Protein AF-A0A3N4HF37-F1 (afdb_monomer_lite)

pLDDT: mean 78.74, std 19.23, range [37.34, 96.25]

Secondary structure (DSSP, 8-state):
--------------PPP------S--PPPPP-TT--HHHHHHHHHHHHHHHHHHHHHHHTS--SB-PPPPPTTTS---TT---BHHHHHH--HHHHHHHHHHHT-GGGG-BTTBPPPPHHHHHHHHHHHHT-----HHHHS--

Organism: NCBI:txid1160509

Radius of gyration: 22.55 Å; chains: 1; bounding box: 50×69×64 Å

Structure (mmCIF, N/CA/C/O backbone):
data_AF-A0A3N4HF37-F1
#
_entry.id   AF-A0A3N4HF37-F1
#
loop_
_atom_site.group_PDB
_atom_site.id
_atom_site.type_symbol
_atom_site.label_atom_id
_atom_site.label_alt_id
_atom_site.label_comp_id
_atom_site.label_asym_id
_atom_site.label_entity_id
_atom_site.label_seq_id
_atom_site.pdbx_PDB_ins_code
_atom_site.Cartn_x
_atom_site.Cartn_y
_atom_site.Cartn_z
_atom_site.occupancy
_atom_site.B_iso_or_equiv
_atom_site.auth_seq_id
_atom_site.auth_comp_id
_atom_site.auth_asym_id
_atom_site.auth_atom_id
_atom_site.pdbx_PDB_model_num
ATOM 1 N N . MET A 1 1 ? -32.231 -48.926 -49.124 1.00 41.34 1 MET A N 1
ATOM 2 C CA . MET A 1 1 ? -30.906 -48.304 -49.356 1.00 41.34 1 MET A CA 1
ATOM 3 C C . MET A 1 1 ? -31.124 -46.802 -49.216 1.00 41.34 1 MET A C 1
ATOM 5 O O . MET A 1 1 ? -32.085 -46.339 -49.800 1.00 41.34 1 MET A O 1
ATOM 9 N N . ALA A 1 2 ? -30.422 -45.989 -48.439 1.00 42.84 2 ALA A N 1
ATOM 10 C CA . ALA A 1 2 ? -29.232 -46.133 -47.618 1.00 42.84 2 ALA A CA 1
ATOM 11 C C . ALA A 1 2 ? -29.353 -45.153 -46.426 1.00 42.84 2 ALA A C 1
ATOM 13 O O . ALA A 1 2 ? -30.201 -44.262 -46.421 1.00 42.84 2 ALA A O 1
ATOM 14 N N . ALA A 1 3 ? -28.525 -45.384 -45.413 1.00 41.72 3 ALA A N 1
ATOM 15 C CA . ALA A 1 3 ? -28.478 -44.710 -44.125 1.00 41.72 3 ALA A CA 1
ATOM 16 C C . ALA A 1 3 ? -28.122 -43.211 -44.207 1.00 41.72 3 ALA A C 1
ATOM 18 O O . ALA A 1 3 ? -27.188 -42.833 -44.906 1.00 41.72 3 ALA A O 1
ATOM 19 N N . GLY A 1 4 ? -28.805 -42.383 -43.412 1.00 37.34 4 GLY A N 1
ATOM 20 C CA . GLY A 1 4 ? -28.398 -41.014 -43.077 1.00 37.34 4 GLY A CA 1
ATOM 21 C C . GLY A 1 4 ? -27.981 -40.959 -41.611 1.00 37.34 4 GLY A C 1
ATOM 22 O O . GLY A 1 4 ? -28.789 -40.631 -40.748 1.00 37.34 4 GLY A O 1
ATOM 23 N N . GLY A 1 5 ? -26.750 -41.390 -41.330 1.00 39.09 5 GLY A N 1
ATOM 24 C CA . GLY A 1 5 ? -26.186 -41.486 -39.986 1.00 39.09 5 GLY A CA 1
ATOM 25 C C . GLY A 1 5 ? -25.922 -40.120 -39.349 1.00 39.09 5 GLY A C 1
ATOM 26 O O . GLY A 1 5 ? -25.389 -39.209 -39.979 1.00 39.09 5 GLY A O 1
ATOM 27 N N . ALA A 1 6 ? -26.292 -40.014 -38.075 1.00 47.34 6 ALA A N 1
ATOM 28 C CA . ALA A 1 6 ? -26.068 -38.870 -37.210 1.00 47.34 6 ALA A CA 1
ATOM 29 C C . ALA A 1 6 ? -24.568 -38.591 -37.006 1.00 47.34 6 ALA A C 1
ATOM 31 O O . ALA A 1 6 ? -23.822 -39.454 -36.549 1.00 47.34 6 ALA A O 1
ATOM 32 N N . PHE A 1 7 ? -24.141 -37.358 -37.278 1.00 44.94 7 PHE A N 1
ATOM 33 C CA . PHE A 1 7 ? -22.808 -36.860 -36.936 1.00 44.94 7 PHE A CA 1
ATOM 34 C C . PHE A 1 7 ? -22.867 -36.169 -35.564 1.00 44.94 7 PHE A C 1
ATOM 36 O O . PHE A 1 7 ? -22.844 -34.945 -35.459 1.00 44.94 7 PHE A O 1
ATOM 43 N N . MET A 1 8 ? -22.995 -36.946 -34.484 1.00 44.28 8 MET A N 1
ATOM 44 C CA . MET A 1 8 ? -22.719 -36.422 -33.144 1.00 44.28 8 MET A CA 1
ATOM 45 C C . MET A 1 8 ? -21.213 -36.475 -32.911 1.00 44.28 8 MET A C 1
ATOM 47 O O . MET A 1 8 ? -20.638 -37.536 -32.674 1.00 44.28 8 MET A O 1
ATOM 51 N N . GLN A 1 9 ? -20.563 -35.315 -33.020 1.00 54.31 9 GLN A N 1
ATOM 52 C CA . GLN A 1 9 ? -19.174 -35.154 -32.615 1.00 54.31 9 GLN A CA 1
ATOM 53 C C . GLN A 1 9 ? -19.072 -35.415 -31.112 1.00 54.31 9 GLN A C 1
ATOM 55 O O . GLN A 1 9 ? -19.546 -34.645 -30.280 1.00 54.31 9 GLN A O 1
ATOM 60 N N . ASN A 1 10 ? -18.457 -36.546 -30.792 1.00 45.00 10 ASN A N 1
ATOM 61 C CA . ASN A 1 10 ? -18.111 -36.977 -29.453 1.00 45.00 10 ASN A CA 1
ATOM 62 C C . ASN A 1 10 ? -16.913 -36.133 -28.985 1.00 45.00 10 ASN A C 1
ATOM 64 O O . ASN A 1 10 ? -15.757 -36.535 -29.117 1.00 45.00 10 ASN A O 1
ATOM 68 N N . ILE A 1 11 ? -17.176 -34.903 -28.533 1.00 50.00 11 ILE A N 1
ATOM 69 C CA . ILE A 1 11 ? -16.155 -34.062 -27.906 1.00 50.00 11 ILE A CA 1
ATOM 70 C C . ILE A 1 11 ? -15.972 -34.617 -26.495 1.00 50.00 11 ILE A C 1
ATOM 72 O O . ILE A 1 11 ? -16.746 -34.311 -25.589 1.00 50.00 11 ILE A O 1
ATOM 76 N N . GLY A 1 12 ? -14.991 -35.508 -26.336 1.00 46.16 12 GLY A N 1
ATOM 77 C CA . GLY A 1 12 ? -14.614 -36.046 -25.032 1.00 46.16 12 GLY A CA 1
ATOM 78 C C . GLY A 1 12 ? -14.372 -34.919 -24.017 1.00 46.16 12 GLY A C 1
ATOM 79 O O . GLY A 1 12 ? -14.051 -33.793 -24.412 1.00 46.16 12 GLY A O 1
ATOM 80 N N . PRO A 1 13 ? -14.540 -35.186 -22.710 1.00 53.19 13 PRO A N 1
ATOM 81 C CA . PRO A 1 13 ? -14.352 -34.168 -21.687 1.00 53.19 13 PRO A CA 1
ATOM 82 C C . PRO A 1 13 ? -12.967 -33.537 -21.842 1.00 53.19 13 PRO A C 1
ATOM 84 O O . PRO A 1 13 ? -11.954 -34.238 -21.880 1.00 53.19 13 PRO A O 1
ATOM 87 N N . LEU A 1 14 ? -12.946 -32.204 -21.961 1.00 43.28 14 LEU A N 1
ATOM 88 C CA . LEU A 1 14 ? -11.725 -31.404 -21.963 1.00 43.28 14 LEU A CA 1
ATOM 89 C C . LEU A 1 14 ? -10.811 -31.895 -20.831 1.00 43.28 14 LEU A C 1
ATOM 91 O O . LEU A 1 14 ? -11.289 -32.019 -19.697 1.00 43.28 14 LEU A O 1
ATOM 95 N N . PRO A 1 15 ? -9.520 -32.172 -21.099 1.00 46.72 15 PRO A N 1
ATOM 96 C CA . PRO A 1 15 ? -8.602 -32.553 -20.042 1.00 46.72 15 PRO A CA 1
ATOM 97 C C . PRO A 1 15 ? -8.625 -31.448 -18.992 1.00 46.72 15 PRO A C 1
ATOM 99 O O . PRO A 1 15 ? -8.457 -30.268 -19.315 1.00 46.72 15 PRO A O 1
ATOM 102 N N . ALA A 1 16 ? -8.897 -31.836 -17.745 1.00 48.72 16 ALA A N 1
ATOM 103 C CA . ALA A 1 16 ? -8.898 -30.920 -16.621 1.00 48.72 16 ALA A CA 1
ATOM 104 C C . ALA A 1 16 ? -7.604 -30.103 -16.678 1.00 48.72 16 ALA A C 1
ATOM 106 O O . ALA A 1 16 ? -6.508 -30.671 -16.671 1.00 48.72 16 ALA A O 1
ATOM 107 N N . ALA A 1 17 ? -7.739 -28.778 -16.795 1.00 47.34 17 ALA A N 1
ATOM 108 C CA . ALA A 1 17 ? -6.596 -27.880 -16.783 1.00 47.34 17 ALA A CA 1
ATOM 109 C C . ALA A 1 17 ? -5.715 -28.259 -15.584 1.00 47.34 17 ALA A C 1
ATOM 111 O O . ALA A 1 17 ? -6.273 -28.455 -14.498 1.00 47.34 17 ALA A O 1
ATOM 112 N N . PRO A 1 18 ? -4.386 -28.401 -15.754 1.00 41.91 18 PRO A N 1
ATOM 113 C CA . PRO A 1 18 ? -3.514 -28.811 -14.667 1.00 41.91 18 PRO A CA 1
ATOM 114 C C . PRO A 1 18 ? -3.735 -27.855 -13.500 1.00 41.91 18 PRO A C 1
ATOM 116 O O . PRO A 1 18 ? -3.390 -26.671 -13.566 1.00 41.91 18 PRO A O 1
ATOM 119 N N . GLN A 1 19 ? -4.384 -28.361 -12.451 1.00 42.72 19 GLN A N 1
ATOM 120 C CA . GLN A 1 19 ? -4.609 -27.599 -11.242 1.00 42.72 19 GLN A CA 1
ATOM 121 C C . GLN A 1 19 ? -3.248 -27.457 -10.583 1.00 42.72 19 GLN A C 1
ATOM 123 O O . GLN A 1 19 ? -2.747 -28.374 -9.936 1.00 42.72 19 GLN A O 1
ATOM 128 N N . LEU A 1 20 ? -2.610 -26.312 -10.827 1.00 39.78 20 LEU A N 1
ATOM 129 C CA . LEU A 1 20 ? -1.378 -25.956 -10.147 1.00 39.78 20 LEU A CA 1
ATOM 130 C C . LEU A 1 20 ? -1.643 -26.064 -8.639 1.00 39.78 20 LEU A C 1
ATOM 132 O O . LEU A 1 20 ? -2.625 -25.485 -8.163 1.00 39.78 20 LEU A O 1
ATOM 136 N N . PRO A 1 21 ? -0.810 -26.802 -7.888 1.00 38.84 21 PRO A N 1
ATOM 137 C CA . PRO A 1 21 ? -1.043 -27.023 -6.473 1.00 38.84 21 PRO A CA 1
ATOM 138 C C . PRO A 1 21 ? -1.125 -25.676 -5.755 1.00 38.84 21 PRO A C 1
ATOM 140 O O . PRO A 1 21 ? -0.203 -24.856 -5.825 1.00 38.84 21 PRO A O 1
ATOM 143 N N . VAL A 1 22 ? -2.248 -25.450 -5.067 1.00 42.12 22 VAL A N 1
ATOM 144 C CA . VAL A 1 22 ? -2.504 -24.263 -4.244 1.00 42.12 22 VAL A CA 1
ATOM 145 C C . VAL A 1 22 ? -1.623 -24.352 -3.002 1.00 42.12 22 VAL A C 1
ATOM 147 O O . VAL A 1 22 ? -2.057 -24.693 -1.906 1.00 42.12 22 VAL A O 1
ATOM 150 N N . THR A 1 23 ? -0.333 -24.083 -3.171 1.00 41.47 23 THR A N 1
ATOM 151 C CA . THR A 1 23 ? 0.554 -23.902 -2.031 1.00 41.47 23 THR A CA 1
ATOM 152 C C . THR A 1 23 ? 0.279 -22.520 -1.457 1.00 41.47 23 THR A C 1
ATOM 154 O O . THR A 1 23 ? 0.465 -21.498 -2.109 1.00 41.47 23 THR A O 1
ATOM 157 N N . ASN A 1 24 ? -0.134 -22.468 -0.195 1.00 41.59 24 ASN A N 1
ATOM 158 C CA . ASN A 1 24 ? -0.328 -21.245 0.595 1.00 41.59 24 ASN A CA 1
ATOM 159 C C . ASN A 1 24 ? 0.994 -20.462 0.854 1.00 41.59 24 ASN A C 1
ATOM 161 O O . ASN A 1 24 ? 1.089 -19.670 1.788 1.00 41.59 24 ASN A O 1
ATOM 165 N N . ARG A 1 25 ? 2.037 -20.689 0.038 1.00 45.91 25 ARG A N 1
ATOM 166 C CA . ARG A 1 25 ? 3.387 -20.095 0.081 1.00 45.91 25 ARG A CA 1
ATOM 167 C C . ARG A 1 25 ? 3.628 -19.160 -1.100 1.00 45.91 25 ARG A C 1
ATOM 169 O O . ARG A 1 25 ? 4.727 -19.068 -1.643 1.00 45.91 25 ARG A O 1
ATOM 176 N N . GLU A 1 26 ? 2.594 -18.488 -1.573 1.00 62.84 26 GLU A N 1
ATOM 177 C CA . GLU A 1 26 ? 2.771 -17.605 -2.711 1.00 62.84 26 GLU A CA 1
ATOM 178 C C . GLU A 1 26 ? 3.446 -16.299 -2.299 1.00 62.84 26 GLU A C 1
ATOM 180 O O . GLU A 1 26 ? 2.838 -15.348 -1.797 1.00 62.84 26 GLU A O 1
ATOM 185 N N . HIS A 1 27 ? 4.752 -16.270 -2.526 1.00 82.69 27 HIS A N 1
ATOM 186 C CA . HIS A 1 27 ? 5.566 -15.085 -2.361 1.00 82.69 27 HIS A CA 1
ATOM 187 C C . HIS A 1 27 ? 5.510 -14.2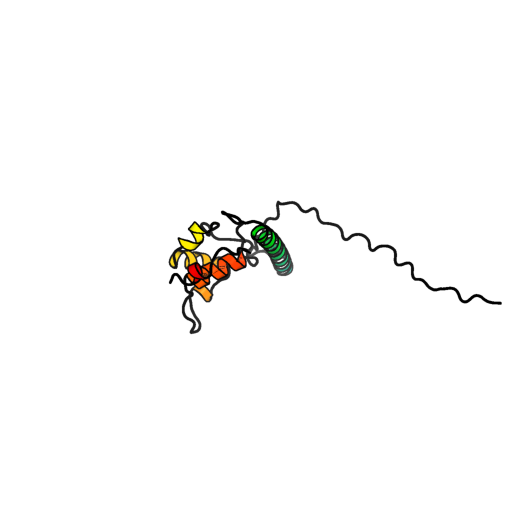37 -3.632 1.00 82.69 27 HIS A C 1
ATOM 189 O O . HIS A 1 27 ? 5.593 -14.742 -4.758 1.00 82.69 27 HIS A O 1
ATOM 195 N N . TYR A 1 28 ? 5.394 -12.925 -3.430 1.00 90.00 28 TYR A N 1
ATOM 196 C CA . TYR A 1 28 ? 5.677 -11.947 -4.473 1.00 90.00 28 TYR A CA 1
ATOM 197 C C . TYR A 1 28 ? 7.085 -12.179 -5.019 1.00 90.00 28 TYR A C 1
ATOM 199 O O . TYR A 1 28 ? 8.019 -12.407 -4.248 1.00 90.00 28 TYR A O 1
ATOM 207 N N . ALA A 1 29 ? 7.224 -12.104 -6.334 1.00 92.88 29 ALA A N 1
ATOM 208 C CA . ALA A 1 29 ? 8.506 -12.073 -7.004 1.00 92.88 29 ALA A CA 1
ATOM 209 C C . ALA A 1 29 ? 9.014 -10.630 -7.054 1.00 92.88 29 ALA A C 1
ATOM 211 O O . ALA A 1 29 ? 8.337 -9.751 -7.587 1.00 92.88 29 ALA A O 1
ATOM 212 N N . GLU A 1 30 ? 10.204 -10.406 -6.507 1.00 92.94 30 GLU A N 1
ATOM 213 C CA . GLU A 1 30 ? 10.905 -9.130 -6.616 1.00 92.94 30 GLU A CA 1
ATOM 214 C C . GLU A 1 30 ? 11.366 -8.900 -8.058 1.00 92.94 30 GLU A C 1
ATOM 216 O O . GLU A 1 30 ? 11.951 -9.796 -8.684 1.00 92.94 30 GLU A O 1
ATOM 221 N N . ILE A 1 31 ? 11.086 -7.705 -8.574 1.00 90.44 31 ILE A N 1
ATOM 222 C CA . ILE A 1 31 ? 11.584 -7.245 -9.868 1.00 90.44 31 ILE A CA 1
ATOM 223 C C . ILE A 1 31 ? 12.939 -6.586 -9.643 1.00 90.44 31 ILE A C 1
ATOM 225 O O . ILE A 1 31 ? 13.061 -5.664 -8.840 1.00 90.44 31 ILE A O 1
ATOM 229 N N . ARG A 1 32 ? 13.960 -7.099 -10.325 1.00 91.69 32 ARG A N 1
ATOM 230 C CA . ARG A 1 32 ? 15.354 -6.681 -10.188 1.00 91.69 32 ARG A CA 1
ATOM 231 C C . ARG A 1 32 ? 15.776 -5.856 -11.402 1.00 91.69 32 ARG A C 1
ATOM 233 O O . ARG A 1 32 ? 15.286 -6.124 -12.497 1.00 91.69 32 ARG A O 1
ATOM 240 N N . PRO A 1 33 ? 16.750 -4.941 -11.257 1.00 91.25 33 PRO A N 1
ATOM 241 C CA . PRO A 1 33 ? 17.297 -4.191 -12.390 1.00 91.25 33 PRO A CA 1
ATOM 242 C C . PRO A 1 33 ? 17.884 -5.071 -13.505 1.00 91.25 33 PRO A C 1
ATOM 244 O O . PRO A 1 33 ? 17.953 -4.644 -14.649 1.00 91.25 33 PRO A O 1
ATOM 247 N N . THR A 1 34 ? 18.300 -6.299 -13.178 1.00 94.25 34 THR A N 1
ATOM 248 C CA . THR A 1 34 ? 18.868 -7.267 -14.128 1.00 94.25 34 THR A CA 1
ATOM 249 C C . THR A 1 34 ? 17.824 -8.111 -14.863 1.00 94.25 34 THR A C 1
ATOM 251 O O . THR A 1 34 ? 18.193 -8.910 -15.722 1.00 94.25 34 THR A O 1
ATOM 254 N N . ASP A 1 35 ? 16.535 -7.983 -14.530 1.00 92.12 35 ASP A N 1
ATOM 255 C CA . ASP A 1 35 ? 15.481 -8.719 -15.226 1.00 92.12 35 ASP A CA 1
ATOM 256 C C . ASP A 1 35 ? 15.275 -8.157 -16.638 1.00 92.12 35 ASP A C 1
ATOM 258 O O . ASP A 1 35 ? 15.120 -6.953 -16.836 1.00 92.12 35 ASP A O 1
ATOM 262 N N . ASN A 1 36 ? 15.179 -9.040 -17.628 1.00 96.25 36 ASN A N 1
ATOM 263 C CA . ASN A 1 36 ? 14.749 -8.644 -18.964 1.00 96.25 36 ASN A CA 1
ATOM 264 C C . ASN A 1 36 ? 13.229 -8.404 -19.021 1.00 96.25 36 ASN A C 1
ATOM 266 O O . ASN A 1 36 ? 12.469 -8.814 -18.140 1.00 96.25 36 ASN A O 1
ATOM 270 N N . HIS A 1 37 ? 12.759 -7.788 -20.108 1.00 95.31 37 HIS A N 1
ATOM 271 C CA . HIS A 1 37 ? 11.344 -7.448 -20.281 1.00 95.31 37 HIS A CA 1
ATOM 272 C C . HIS A 1 37 ? 10.398 -8.651 -20.093 1.00 95.31 37 HIS A C 1
ATOM 274 O O . HIS A 1 37 ? 9.386 -8.549 -19.398 1.00 95.31 37 HIS A O 1
ATOM 280 N N . ALA A 1 38 ? 10.740 -9.824 -20.638 1.00 95.12 38 ALA A N 1
ATOM 281 C CA . ALA A 1 38 ? 9.919 -11.025 -20.487 1.00 95.12 38 ALA A CA 1
ATOM 282 C C . ALA A 1 38 ? 9.843 -11.504 -19.024 1.00 95.12 38 ALA A C 1
ATOM 284 O O . ALA A 1 38 ? 8.781 -11.933 -18.564 1.00 95.12 38 ALA A O 1
ATOM 285 N N . GLN A 1 39 ? 10.941 -11.406 -18.270 1.00 93.69 39 GLN A N 1
ATOM 286 C CA . GLN A 1 39 ? 10.969 -11.708 -16.837 1.00 93.69 39 GLN A CA 1
ATOM 287 C C . GLN A 1 39 ? 10.132 -10.705 -16.039 1.00 93.69 39 GLN A C 1
ATOM 289 O O . GLN A 1 39 ? 9.330 -11.130 -15.205 1.00 93.69 39 GLN A O 1
ATOM 294 N N . ILE A 1 40 ? 10.250 -9.406 -16.334 1.00 92.69 40 ILE A N 1
ATOM 295 C CA . ILE A 1 40 ? 9.458 -8.341 -15.700 1.00 92.69 40 ILE A CA 1
ATOM 296 C C . ILE A 1 40 ? 7.963 -8.616 -15.889 1.00 92.69 40 ILE A C 1
ATOM 298 O O . ILE A 1 40 ? 7.224 -8.716 -14.907 1.00 92.69 40 ILE A O 1
ATOM 302 N N . VAL A 1 41 ? 7.514 -8.839 -17.128 1.00 94.19 41 VAL A N 1
ATOM 303 C CA . VAL A 1 41 ? 6.099 -9.106 -17.441 1.00 94.19 41 VAL A CA 1
ATOM 304 C C . VAL A 1 41 ? 5.584 -10.340 -16.692 1.00 94.19 41 VAL A C 1
ATOM 306 O O . VAL A 1 41 ? 4.520 -10.290 -16.066 1.00 94.19 41 VAL A O 1
ATOM 309 N N . ARG A 1 42 ? 6.353 -11.439 -16.677 1.00 93.31 42 ARG A N 1
ATOM 310 C CA . ARG A 1 42 ? 5.989 -12.667 -15.944 1.00 93.31 42 ARG A CA 1
ATOM 311 C C . ARG A 1 42 ? 5.889 -12.430 -14.435 1.00 93.31 42 ARG A C 1
ATOM 313 O O . ARG A 1 42 ? 4.948 -12.916 -13.803 1.00 93.31 42 ARG A O 1
ATOM 320 N N . LYS A 1 43 ? 6.823 -11.678 -13.847 1.00 93.69 43 LYS A N 1
ATOM 321 C CA . LYS A 1 43 ? 6.822 -11.353 -12.412 1.00 93.69 43 LYS A CA 1
ATOM 322 C C . LYS A 1 43 ? 5.646 -10.458 -12.033 1.00 93.69 43 LYS A C 1
ATOM 324 O O . LYS A 1 43 ? 4.973 -10.761 -11.050 1.00 93.69 43 LYS A O 1
ATOM 329 N N . ILE A 1 44 ? 5.329 -9.438 -12.835 1.00 94.38 44 ILE A N 1
ATOM 330 C CA . ILE A 1 44 ? 4.146 -8.586 -12.627 1.00 94.38 44 ILE A CA 1
ATOM 331 C C . ILE A 1 44 ? 2.868 -9.428 -12.674 1.00 94.38 44 ILE A C 1
ATOM 333 O O . ILE A 1 44 ? 2.029 -9.325 -11.777 1.00 94.38 44 ILE A O 1
ATOM 337 N N . ALA A 1 45 ? 2.719 -10.296 -13.680 1.00 93.69 45 ALA A N 1
ATOM 338 C CA . ALA A 1 45 ? 1.554 -11.171 -13.802 1.00 93.69 45 ALA A CA 1
ATOM 339 C C . ALA A 1 45 ? 1.407 -12.097 -12.582 1.00 93.69 45 ALA A C 1
ATOM 341 O O . ALA A 1 45 ? 0.324 -12.188 -11.994 1.00 93.69 45 ALA A O 1
ATOM 342 N N . LYS A 1 46 ? 2.512 -12.712 -12.136 1.00 93.69 46 LYS A N 1
ATOM 343 C CA . LYS A 1 46 ? 2.548 -13.513 -10.906 1.00 93.69 46 LYS A CA 1
ATOM 344 C C . LYS A 1 46 ? 2.133 -12.685 -9.689 1.00 93.69 46 LYS A C 1
ATOM 346 O O . LYS A 1 46 ? 1.234 -13.097 -8.961 1.00 93.69 46 LYS A O 1
ATOM 351 N N . ASN A 1 47 ? 2.738 -11.516 -9.486 1.00 94.69 47 ASN A N 1
ATOM 352 C CA . ASN A 1 47 ? 2.463 -10.634 -8.352 1.00 94.69 47 ASN A CA 1
ATOM 353 C C . ASN A 1 47 ? 0.998 -10.193 -8.304 1.00 94.69 47 ASN A C 1
ATOM 355 O O . ASN A 1 47 ? 0.386 -10.228 -7.239 1.00 94.69 47 ASN A O 1
ATOM 359 N N . ARG A 1 48 ? 0.405 -9.850 -9.453 1.00 94.12 48 ARG A N 1
ATOM 360 C CA . ARG A 1 48 ? -1.031 -9.550 -9.568 1.00 94.12 48 ARG A CA 1
ATOM 361 C C . ARG A 1 48 ? -1.891 -10.749 -9.163 1.00 94.12 48 ARG A C 1
ATOM 363 O O . ARG A 1 48 ? -2.876 -10.573 -8.448 1.00 94.12 48 ARG A O 1
ATOM 370 N N . GLY A 1 49 ? -1.500 -11.961 -9.560 1.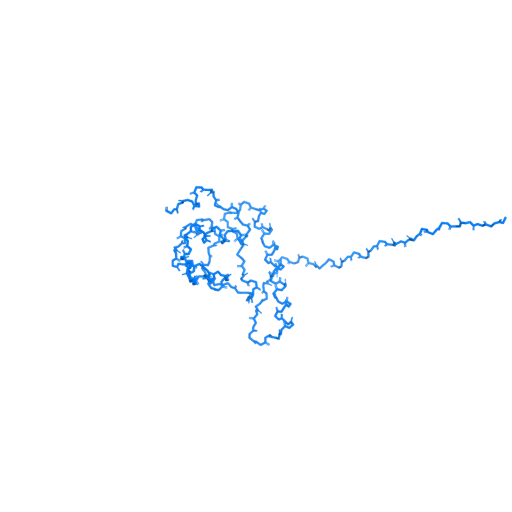00 93.56 49 GLY A N 1
ATOM 371 C CA . GLY A 1 49 ? -2.147 -13.204 -9.131 1.00 93.56 49 GLY A CA 1
ATOM 372 C C . GLY A 1 49 ? -2.117 -13.397 -7.611 1.00 93.56 49 GLY A C 1
ATOM 373 O O . GLY A 1 49 ? -3.161 -13.662 -7.009 1.00 93.56 49 GLY A O 1
ATOM 374 N N . VAL A 1 50 ? -0.952 -13.183 -6.988 1.00 92.69 50 VAL A N 1
ATOM 375 C CA . VAL A 1 50 ? -0.789 -13.234 -5.524 1.00 92.69 50 VAL A CA 1
ATOM 376 C C . VAL A 1 50 ? -1.652 -12.169 -4.843 1.00 92.69 50 VAL A C 1
ATOM 378 O O . VAL A 1 50 ? -2.397 -12.494 -3.918 1.00 92.69 50 VAL A O 1
ATOM 381 N N . SER A 1 51 ? -1.620 -10.919 -5.323 1.00 93.56 51 SER A N 1
ATOM 382 C CA . SER A 1 51 ? -2.461 -9.836 -4.798 1.00 93.56 51 SER A CA 1
ATOM 383 C C . SER A 1 51 ? -3.942 -10.197 -4.857 1.00 93.56 51 SER A C 1
ATOM 385 O O . SER A 1 51 ? -4.638 -10.062 -3.857 1.00 93.56 51 SER A O 1
ATOM 387 N N . ARG A 1 52 ? -4.430 -10.724 -5.987 1.00 92.25 52 ARG A N 1
ATOM 388 C CA . ARG A 1 52 ? -5.837 -11.123 -6.147 1.00 92.25 52 ARG A CA 1
ATOM 389 C C . ARG A 1 52 ? -6.265 -12.162 -5.109 1.00 92.25 52 ARG A C 1
ATOM 391 O O . ARG A 1 52 ? -7.315 -12.002 -4.493 1.00 92.25 52 ARG A O 1
ATOM 398 N N . ARG A 1 53 ? -5.457 -13.202 -4.889 1.00 90.25 53 ARG A N 1
ATOM 399 C CA . ARG A 1 53 ? -5.767 -14.251 -3.903 1.00 90.25 53 ARG A CA 1
ATOM 400 C C . ARG A 1 53 ? -5.726 -13.726 -2.472 1.00 90.25 53 ARG A C 1
ATOM 402 O O . ARG A 1 53 ? -6.626 -14.024 -1.693 1.00 90.25 53 ARG A O 1
ATOM 409 N N . LYS A 1 54 ? -4.744 -12.884 -2.138 1.00 90.81 54 LYS A N 1
ATOM 410 C CA . LYS A 1 54 ? -4.671 -12.241 -0.818 1.00 90.81 54 LYS A CA 1
ATOM 411 C C . LYS A 1 54 ? -5.841 -11.291 -0.560 1.00 90.81 54 LYS A C 1
ATOM 413 O O . LYS A 1 54 ? -6.404 -11.339 0.526 1.00 90.81 54 LYS A O 1
ATOM 418 N N . ARG A 1 55 ? -6.255 -10.497 -1.555 1.00 90.81 55 ARG A N 1
ATOM 419 C CA . ARG A 1 55 ? -7.467 -9.660 -1.474 1.00 90.81 55 ARG A CA 1
ATOM 420 C C . ARG A 1 55 ? -8.704 -10.507 -1.199 1.00 90.81 55 ARG A C 1
ATOM 422 O O . ARG A 1 55 ? -9.468 -10.178 -0.304 1.00 90.81 55 ARG A O 1
ATOM 429 N N . ALA A 1 56 ? -8.885 -11.610 -1.928 1.00 88.19 56 ALA A N 1
ATOM 430 C CA . ALA A 1 56 ? -10.013 -12.513 -1.700 1.00 88.19 56 ALA A CA 1
ATOM 431 C C . ALA A 1 56 ? -10.003 -13.094 -0.274 1.00 88.19 56 ALA A C 1
ATOM 433 O O . ALA A 1 56 ? -11.033 -13.101 0.394 1.00 88.19 56 ALA A O 1
ATOM 434 N N . ALA A 1 57 ? -8.832 -13.504 0.222 1.00 87.38 57 ALA A N 1
ATOM 435 C CA . ALA A 1 57 ? -8.681 -14.003 1.587 1.00 87.38 57 ALA A CA 1
ATOM 436 C C . ALA A 1 57 ? -8.966 -12.933 2.656 1.00 87.38 57 ALA A C 1
ATOM 438 O O . ALA A 1 57 ? -9.559 -13.254 3.684 1.00 87.38 57 ALA A O 1
ATOM 439 N N . ASN A 1 58 ? -8.562 -11.682 2.414 1.00 89.31 58 ASN A N 1
ATOM 440 C CA . ASN A 1 58 ? -8.861 -10.554 3.294 1.00 89.31 58 ASN A CA 1
ATOM 441 C C . ASN A 1 58 ? -10.363 -10.231 3.318 1.00 89.31 58 ASN A C 1
ATOM 443 O O . ASN A 1 58 ? -10.904 -10.041 4.400 1.00 89.31 58 ASN A O 1
ATOM 447 N N . ARG A 1 59 ? -11.045 -10.248 2.164 1.00 85.00 59 ARG A N 1
ATOM 448 C CA . ARG A 1 59 ? -12.500 -10.017 2.072 1.00 85.00 59 ARG A CA 1
ATOM 449 C C . ARG A 1 59 ? -13.321 -11.093 2.772 1.00 85.00 59 ARG A C 1
ATOM 451 O O . ARG A 1 59 ? -14.329 -10.792 3.392 1.00 85.00 59 ARG A O 1
ATOM 458 N N . ALA A 1 60 ? -12.897 -12.352 2.671 1.00 78.12 60 ALA A N 1
ATOM 459 C CA . ALA A 1 60 ? -13.630 -13.486 3.230 1.00 78.12 60 ALA A CA 1
ATOM 460 C C . ALA A 1 60 ? -13.632 -13.528 4.770 1.00 78.12 60 ALA A C 1
ATOM 462 O O . ALA A 1 60 ? -14.257 -14.408 5.359 1.00 78.12 60 ALA A O 1
ATOM 463 N N . LYS A 1 61 ? -12.890 -12.640 5.442 1.00 68.69 61 LYS A N 1
ATOM 464 C CA . LYS A 1 61 ? -12.635 -12.727 6.877 1.00 68.69 61 LYS A CA 1
ATOM 465 C C . LYS A 1 61 ? -12.847 -11.368 7.548 1.00 68.69 61 LYS A C 1
ATOM 467 O O . LYS A 1 61 ? -12.257 -10.372 7.149 1.00 68.69 61 LYS A O 1
ATOM 472 N N . ASN A 1 62 ? -13.606 -11.350 8.647 1.00 63.69 62 ASN A N 1
ATOM 473 C CA . ASN A 1 62 ? -13.779 -10.180 9.525 1.00 63.69 62 ASN A CA 1
ATOM 474 C C . ASN A 1 62 ? -12.533 -9.950 10.394 1.00 63.69 62 ASN A C 1
ATOM 476 O O . ASN A 1 62 ? -12.513 -10.153 11.609 1.00 63.69 62 ASN A O 1
ATOM 480 N N . HIS A 1 63 ? -11.429 -9.618 9.743 1.00 61.66 63 HIS A N 1
ATOM 481 C CA . HIS A 1 63 ? -10.120 -9.611 10.358 1.00 61.66 63 HIS A CA 1
ATOM 482 C C . HIS A 1 63 ? -9.837 -8.361 11.198 1.00 61.66 63 HIS A C 1
ATOM 484 O O . HIS A 1 63 ? -9.790 -7.250 10.682 1.00 61.66 63 HIS A O 1
ATOM 490 N N . ARG A 1 64 ? -9.446 -8.566 12.467 1.00 68.44 64 ARG A N 1
ATOM 491 C CA . ARG A 1 64 ? -8.724 -7.549 13.265 1.00 68.44 64 ARG A CA 1
ATOM 492 C C . ARG A 1 64 ? -7.362 -7.183 12.650 1.00 68.44 64 ARG A C 1
ATOM 494 O O . ARG A 1 64 ? -6.847 -6.097 12.904 1.00 68.44 64 ARG A O 1
ATOM 501 N N . ARG A 1 65 ? -6.782 -8.095 11.857 1.00 83.31 65 ARG A N 1
ATOM 502 C CA . ARG A 1 65 ? -5.495 -7.956 11.164 1.00 83.31 65 ARG A CA 1
ATOM 503 C C . ARG A 1 65 ? -5.547 -8.602 9.783 1.00 83.31 65 ARG A C 1
ATOM 505 O O . ARG A 1 65 ? -5.839 -9.791 9.692 1.00 83.31 65 ARG A O 1
ATOM 512 N N . PHE A 1 66 ? -5.226 -7.851 8.739 1.00 88.38 66 PHE A N 1
ATOM 513 C CA . PHE A 1 66 ? -5.282 -8.311 7.352 1.00 88.38 66 PHE A CA 1
ATOM 514 C C . PHE A 1 66 ? -3.892 -8.591 6.772 1.00 88.38 66 PHE A C 1
ATOM 516 O O . PHE A 1 66 ? -2.866 -8.090 7.244 1.00 88.38 66 PHE A O 1
ATOM 523 N N . ALA A 1 67 ? -3.847 -9.426 5.734 1.00 90.06 67 ALA A N 1
ATOM 524 C CA . ALA A 1 67 ? -2.619 -9.709 5.012 1.00 90.06 67 ALA A CA 1
ATOM 525 C C . ALA A 1 67 ? -2.226 -8.500 4.160 1.00 90.06 67 ALA A C 1
ATOM 527 O O . ALA A 1 67 ? -3.013 -8.024 3.343 1.00 90.06 67 ALA A O 1
ATOM 528 N N . LEU A 1 68 ? -0.986 -8.039 4.314 1.00 91.62 68 LEU A N 1
ATOM 529 C CA . LEU A 1 68 ? -0.469 -6.934 3.515 1.00 91.62 68 LEU A CA 1
ATOM 530 C C . LEU A 1 68 ? -0.121 -7.376 2.096 1.00 91.62 68 LEU A C 1
ATOM 532 O O . LEU A 1 68 ? 0.541 -8.405 1.884 1.00 91.62 68 LEU A O 1
ATOM 536 N N . LEU A 1 69 ? -0.549 -6.565 1.138 1.00 93.06 69 LEU A N 1
ATOM 537 C CA . LEU A 1 69 ? -0.159 -6.681 -0.252 1.00 93.06 69 LEU A CA 1
ATOM 538 C C . LEU A 1 69 ? 1.168 -5.971 -0.463 1.00 93.06 69 LEU A C 1
ATOM 540 O O . LEU A 1 69 ? 1.528 -5.053 0.267 1.00 93.06 69 LEU A O 1
ATOM 544 N N . LYS A 1 70 ? 1.913 -6.420 -1.462 1.00 94.06 70 LYS A N 1
ATOM 545 C CA . LYS A 1 70 ? 3.091 -5.710 -1.953 1.00 94.06 70 LYS A CA 1
ATOM 546 C C . LYS A 1 70 ? 2.746 -5.013 -3.261 1.00 94.06 70 LYS A C 1
ATOM 548 O O . LYS A 1 70 ? 1.819 -5.448 -3.950 1.00 94.06 70 LYS A O 1
ATOM 553 N N . ASN A 1 71 ? 3.523 -3.995 -3.619 1.00 92.94 71 ASN A N 1
ATOM 554 C CA . ASN A 1 71 ? 3.397 -3.350 -4.915 1.00 92.94 71 ASN A CA 1
ATOM 555 C C . ASN A 1 71 ? 3.598 -4.410 -6.017 1.00 92.94 71 ASN A C 1
ATOM 557 O O . ASN A 1 71 ? 4.642 -5.070 -6.055 1.00 92.94 71 ASN A O 1
ATOM 561 N N . PRO A 1 72 ? 2.610 -4.633 -6.902 1.00 91.31 72 PRO A N 1
ATOM 562 C CA . PRO A 1 72 ? 2.704 -5.677 -7.912 1.00 91.31 72 PRO A CA 1
ATOM 563 C C . PRO A 1 72 ? 3.775 -5.395 -8.975 1.00 91.31 72 PRO A C 1
ATOM 565 O O . PRO A 1 72 ? 4.245 -6.342 -9.608 1.00 91.31 72 PRO A O 1
ATOM 568 N N . LEU A 1 73 ? 4.168 -4.129 -9.146 1.00 91.88 73 LEU A N 1
ATOM 569 C CA . LEU A 1 73 ? 5.177 -3.677 -10.105 1.00 91.88 73 LEU A CA 1
ATOM 570 C C . LEU A 1 73 ? 6.610 -3.844 -9.600 1.00 91.88 73 LEU A C 1
ATOM 572 O O . LEU A 1 73 ? 7.530 -3.824 -10.401 1.00 91.88 73 LEU A O 1
ATOM 576 N N . THR A 1 74 ? 6.818 -4.020 -8.297 1.00 90.94 74 THR A N 1
ATOM 577 C CA . THR A 1 74 ? 8.164 -4.199 -7.726 1.00 90.94 74 THR A CA 1
ATOM 578 C C . THR A 1 74 ? 8.305 -5.521 -6.977 1.00 90.94 74 THR A C 1
ATOM 580 O O . THR A 1 74 ? 9.405 -6.041 -6.823 1.00 90.94 74 THR A O 1
ATOM 583 N N . GLY A 1 75 ? 7.197 -6.093 -6.498 1.00 91.25 75 GLY A N 1
ATOM 584 C CA . GLY A 1 75 ? 7.201 -7.237 -5.588 1.00 91.25 75 GLY A CA 1
ATOM 585 C C . GLY A 1 75 ? 7.672 -6.888 -4.174 1.00 91.25 75 GLY A C 1
ATOM 586 O O . GLY A 1 75 ? 7.956 -7.793 -3.379 1.00 91.25 75 GLY A O 1
ATOM 587 N N . THR A 1 76 ? 7.747 -5.596 -3.842 1.00 90.06 76 THR A N 1
ATOM 588 C CA . THR A 1 76 ? 8.252 -5.074 -2.567 1.00 90.06 76 THR A CA 1
ATOM 589 C C . THR A 1 76 ? 7.198 -4.240 -1.838 1.00 90.06 76 THR A C 1
ATOM 591 O O . THR A 1 76 ? 6.160 -3.868 -2.384 1.00 90.06 76 THR A O 1
ATOM 594 N N . ARG A 1 77 ? 7.427 -4.030 -0.542 1.00 92.44 77 ARG A N 1
ATOM 595 C CA . ARG A 1 77 ? 6.607 -3.191 0.334 1.00 92.44 77 ARG A CA 1
ATOM 596 C C . ARG A 1 77 ? 7.535 -2.581 1.384 1.00 92.44 77 ARG A C 1
ATOM 598 O O . ARG A 1 77 ? 8.359 -3.333 1.911 1.00 92.44 77 ARG A O 1
ATOM 605 N N . PRO A 1 78 ? 7.400 -1.290 1.717 1.00 90.50 78 PRO A N 1
ATOM 606 C CA . PRO A 1 78 ? 8.180 -0.687 2.787 1.00 90.50 78 P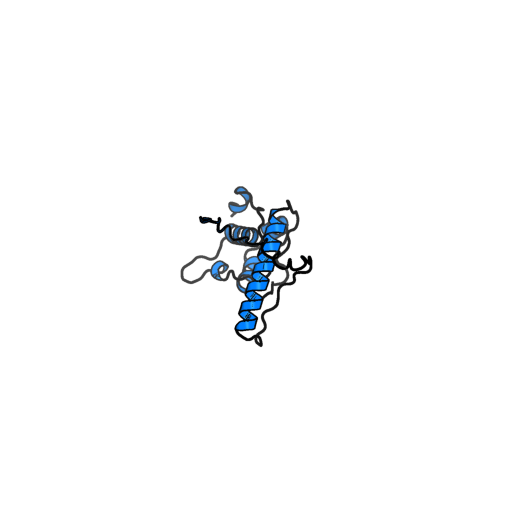RO A CA 1
ATOM 607 C C . PRO A 1 78 ? 7.835 -1.294 4.157 1.00 90.50 78 PRO A C 1
ATOM 609 O O . PRO A 1 78 ? 6.773 -1.892 4.372 1.00 90.50 78 PRO A O 1
ATOM 612 N N . ALA A 1 79 ? 8.754 -1.161 5.109 1.00 87.75 79 ALA A N 1
ATOM 613 C CA . ALA A 1 79 ? 8.490 -1.545 6.490 1.00 87.75 79 ALA A CA 1
ATOM 614 C C . ALA A 1 79 ? 7.409 -0.642 7.114 1.00 87.75 79 ALA A C 1
ATOM 616 O O . ALA A 1 79 ? 7.140 0.458 6.640 1.00 87.75 79 ALA A O 1
ATOM 617 N N . GLY A 1 80 ? 6.763 -1.123 8.178 1.00 86.38 80 GLY A N 1
ATOM 618 C CA . GLY A 1 80 ? 5.852 -0.297 8.978 1.00 86.38 80 GLY A CA 1
ATOM 619 C C . GLY A 1 80 ? 4.453 -0.049 8.402 1.00 86.38 80 GLY A C 1
ATOM 620 O O . GLY A 1 80 ? 3.675 0.630 9.057 1.00 86.38 80 GLY A O 1
ATOM 621 N N . CYS A 1 81 ? 4.083 -0.599 7.235 1.00 93.12 81 CYS A N 1
ATOM 622 C CA . CYS A 1 81 ? 2.718 -0.397 6.721 1.00 93.12 81 CYS A CA 1
ATOM 623 C C . CYS A 1 81 ? 1.635 -0.947 7.677 1.00 93.12 81 CYS A C 1
ATOM 625 O O . CYS A 1 81 ? 1.807 -2.051 8.215 1.00 93.12 81 CYS A O 1
ATOM 627 N N . PRO A 1 82 ? 0.499 -0.242 7.825 1.00 93.56 82 PRO A N 1
ATOM 628 C CA . PRO A 1 82 ? -0.540 -0.600 8.782 1.00 93.56 82 PRO A CA 1
ATOM 629 C C . PRO A 1 82 ? -1.359 -1.798 8.286 1.00 93.56 82 PRO A C 1
ATOM 631 O O . PRO A 1 82 ? -1.811 -1.824 7.141 1.00 93.56 82 PRO A O 1
ATOM 634 N N . ASN A 1 83 ? -1.554 -2.796 9.154 1.00 92.06 83 ASN A N 1
ATOM 635 C CA . ASN A 1 83 ? -2.249 -4.056 8.840 1.00 92.06 83 ASN A CA 1
ATOM 636 C C . ASN A 1 83 ? -3.434 -4.365 9.761 1.00 92.06 83 ASN A C 1
ATOM 638 O O . ASN A 1 83 ? -3.959 -5.477 9.736 1.00 92.06 83 ASN A O 1
ATOM 642 N N . THR A 1 84 ? -3.837 -3.410 10.591 1.00 88.19 84 THR A N 1
ATOM 643 C CA . THR A 1 84 ? -5.024 -3.491 11.446 1.00 88.19 84 THR A CA 1
ATOM 644 C C . THR A 1 84 ? -5.817 -2.203 11.314 1.00 88.19 84 THR A C 1
ATOM 646 O O . THR A 1 84 ? -5.258 -1.170 10.953 1.00 88.19 84 THR A O 1
ATOM 649 N N . TYR A 1 85 ? -7.101 -2.235 11.665 1.00 84.50 85 TYR A N 1
ATOM 650 C CA . TYR A 1 85 ? -7.918 -1.023 11.674 1.00 84.50 85 TYR A CA 1
ATOM 651 C C . TYR A 1 85 ? -7.298 0.099 12.519 1.00 84.50 85 TYR A C 1
ATOM 653 O O . TYR A 1 85 ? -7.054 1.193 12.017 1.00 84.50 85 TYR A O 1
ATOM 661 N N . ASN A 1 86 ? -6.958 -0.201 13.775 1.00 85.38 86 ASN A N 1
ATOM 662 C CA . ASN A 1 86 ? -6.416 0.793 14.702 1.00 85.38 86 ASN A CA 1
ATOM 663 C C . ASN A 1 86 ? -5.117 1.420 14.178 1.00 85.38 86 ASN A C 1
ATOM 665 O O . ASN A 1 86 ? -4.912 2.618 14.338 1.00 85.38 86 ASN A O 1
ATOM 669 N N . THR A 1 87 ? -4.259 0.637 13.512 1.00 91.19 87 THR A N 1
ATOM 670 C CA . THR A 1 87 ? -3.021 1.177 12.925 1.00 91.19 87 THR A CA 1
ATOM 671 C C . THR A 1 87 ? -3.284 2.017 11.678 1.00 91.19 87 THR A C 1
ATOM 673 O O . THR A 1 87 ? -2.594 3.010 11.491 1.00 91.19 87 THR A O 1
ATOM 676 N N . VAL A 1 88 ? -4.293 1.687 10.863 1.00 91.00 88 VAL A N 1
ATOM 677 C CA . VAL A 1 88 ? -4.715 2.506 9.707 1.00 91.00 88 VAL A CA 1
ATOM 678 C C . VAL A 1 88 ? -5.270 3.860 10.162 1.00 91.00 88 VAL A C 1
ATOM 680 O O . VAL A 1 88 ? -4.946 4.892 9.572 1.00 91.00 88 VAL A O 1
ATOM 683 N N . ILE A 1 89 ? -6.079 3.879 11.224 1.00 87.81 89 ILE A N 1
ATOM 684 C CA . ILE A 1 89 ? -6.632 5.123 11.775 1.00 87.81 89 ILE A CA 1
ATOM 685 C C . ILE A 1 89 ? -5.545 5.966 12.446 1.00 87.81 89 ILE A C 1
ATOM 687 O O . ILE A 1 89 ? -5.481 7.170 12.200 1.00 87.81 89 ILE A O 1
ATOM 691 N N . ALA A 1 90 ? -4.655 5.349 13.225 1.00 89.31 90 ALA A N 1
ATOM 692 C CA . ALA A 1 90 ? -3.565 6.054 13.900 1.00 89.31 90 ALA A CA 1
ATOM 693 C C . ALA A 1 90 ? -2.462 6.551 12.946 1.00 89.31 90 ALA A C 1
ATOM 695 O O . ALA A 1 90 ? -1.675 7.418 13.324 1.00 89.31 90 ALA A O 1
ATOM 696 N N . PHE A 1 91 ? -2.387 6.014 11.724 1.00 92.75 91 PHE A N 1
ATOM 697 C CA . PHE A 1 91 ? -1.368 6.385 10.748 1.00 92.75 91 PHE A CA 1
ATOM 698 C C . PHE A 1 91 ? -1.489 7.865 10.354 1.00 92.75 91 PHE A C 1
ATOM 700 O O . PHE A 1 91 ? -2.524 8.316 9.847 1.00 92.75 91 PHE A O 1
ATOM 707 N N . THR A 1 92 ? -0.418 8.624 10.581 1.00 91.81 92 THR A N 1
ATOM 708 C CA . THR A 1 92 ? -0.361 10.060 10.292 1.00 91.81 92 THR A CA 1
ATOM 709 C C . THR A 1 92 ? -0.156 10.320 8.802 1.00 91.81 92 THR A C 1
ATOM 711 O O . THR A 1 92 ? 0.300 9.458 8.049 1.00 91.81 92 THR A O 1
ATOM 714 N N . ARG A 1 93 ? -0.443 11.548 8.354 1.00 90.94 93 ARG A N 1
ATOM 715 C CA . ARG A 1 93 ? -0.260 11.946 6.947 1.00 90.94 93 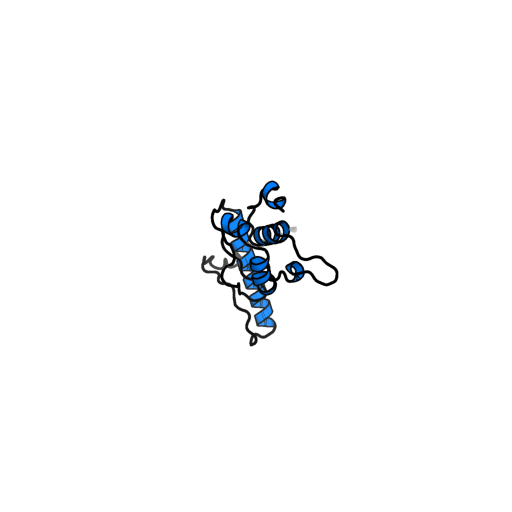ARG A CA 1
ATOM 716 C C . ARG A 1 93 ? 1.194 11.772 6.494 1.00 90.94 93 ARG A C 1
ATOM 718 O O . ARG A 1 93 ? 1.430 11.236 5.419 1.00 90.94 93 ARG A O 1
ATOM 725 N N . ALA A 1 94 ? 2.157 12.137 7.341 1.00 90.50 94 ALA A N 1
ATOM 726 C CA . ALA A 1 94 ? 3.578 11.941 7.058 1.00 90.50 94 ALA A CA 1
ATOM 727 C C . ALA A 1 94 ? 3.939 10.452 6.894 1.00 90.50 94 ALA A C 1
ATOM 729 O O . ALA A 1 94 ? 4.680 10.086 5.986 1.00 90.50 94 ALA A O 1
ATOM 730 N N . GLN A 1 95 ? 3.371 9.572 7.726 1.00 94.44 95 GLN A N 1
ATOM 731 C CA . GLN A 1 95 ? 3.590 8.128 7.602 1.00 94.44 95 GLN A CA 1
ATOM 732 C C . GLN A 1 95 ? 2.986 7.557 6.311 1.00 94.44 95 GLN A C 1
ATOM 734 O O . GLN A 1 95 ? 3.608 6.701 5.682 1.00 94.44 95 GLN A O 1
ATOM 739 N N . TRP A 1 96 ? 1.820 8.048 5.878 1.00 94.12 96 TRP A N 1
ATOM 740 C CA . TRP A 1 96 ? 1.247 7.680 4.580 1.00 94.12 96 TRP A CA 1
ATOM 741 C C . TRP A 1 96 ? 2.128 8.122 3.409 1.00 94.12 96 TRP A C 1
ATOM 743 O O . TRP A 1 96 ? 2.370 7.332 2.497 1.00 94.12 96 TRP A O 1
ATOM 753 N N . TYR A 1 97 ? 2.674 9.338 3.454 1.00 92.06 97 TYR A N 1
ATOM 754 C CA . TYR A 1 97 ? 3.580 9.841 2.418 1.00 92.06 97 TYR A CA 1
ATOM 755 C C . TYR A 1 97 ? 4.845 8.989 2.282 1.00 92.06 97 TYR A C 1
ATOM 757 O O . TYR A 1 97 ? 5.255 8.678 1.165 1.00 92.06 97 TYR A O 1
ATOM 765 N N . ASN A 1 98 ? 5.398 8.513 3.401 1.00 92.12 98 ASN A N 1
ATOM 766 C CA . ASN A 1 98 ? 6.575 7.640 3.395 1.00 92.12 98 ASN A CA 1
ATOM 767 C C . ASN A 1 98 ? 6.349 6.309 2.662 1.00 92.12 98 ASN A C 1
ATOM 769 O O . ASN A 1 98 ? 7.308 5.697 2.191 1.00 92.12 98 ASN A O 1
ATOM 773 N N . ILE A 1 99 ? 5.101 5.839 2.568 1.00 94.12 99 ILE A N 1
ATOM 774 C CA . ILE A 1 99 ? 4.777 4.582 1.884 1.00 94.12 99 ILE A CA 1
ATOM 775 C C . ILE A 1 99 ? 4.122 4.784 0.514 1.00 94.12 99 ILE A C 1
ATOM 777 O O . ILE A 1 99 ? 4.015 3.810 -0.228 1.00 94.12 99 ILE A O 1
ATOM 781 N N . ALA A 1 100 ? 3.745 6.016 0.158 1.00 91.69 100 ALA A N 1
ATOM 782 C CA . ALA A 1 100 ? 3.003 6.360 -1.053 1.00 91.69 100 ALA A CA 1
ATOM 783 C C . ALA A 1 100 ? 3.708 5.883 -2.334 1.00 91.69 100 ALA A C 1
ATOM 785 O O . ALA A 1 100 ? 3.220 4.983 -3.016 1.00 91.69 100 ALA A O 1
ATOM 786 N N . ILE A 1 101 ? 4.900 6.414 -2.630 1.00 90.50 101 ILE A N 1
ATOM 787 C CA . ILE A 1 101 ? 5.647 6.077 -3.855 1.00 90.50 101 ILE A CA 1
ATOM 788 C C . ILE A 1 101 ? 6.000 4.581 -3.917 1.00 90.50 101 ILE A C 1
ATOM 790 O O . ILE A 1 101 ? 5.677 3.946 -4.924 1.00 90.50 101 ILE A O 1
ATOM 794 N N . PRO A 1 102 ? 6.590 3.962 -2.870 1.00 90.12 102 PRO A N 1
ATOM 795 C CA . PRO A 1 102 ? 6.932 2.541 -2.918 1.00 90.12 102 PRO A CA 1
ATOM 796 C C . PRO A 1 102 ? 5.724 1.627 -3.146 1.00 90.12 102 PRO A C 1
ATOM 798 O O . PRO A 1 102 ? 5.868 0.551 -3.730 1.00 90.12 102 PRO A O 1
ATOM 801 N N . MET A 1 103 ? 4.538 2.042 -2.696 1.00 93.50 103 MET A N 1
ATOM 802 C CA . MET A 1 103 ? 3.301 1.280 -2.861 1.00 93.50 103 MET A CA 1
ATOM 803 C C . MET A 1 103 ? 2.521 1.614 -4.134 1.00 93.50 103 MET A C 1
ATOM 805 O O . MET A 1 103 ? 1.574 0.896 -4.440 1.00 93.50 103 MET A O 1
ATOM 809 N N . GLY A 1 104 ? 2.963 2.606 -4.911 1.00 90.56 104 GLY A N 1
ATOM 810 C CA . GLY A 1 104 ? 2.337 2.977 -6.179 1.00 90.56 104 GLY A CA 1
ATOM 811 C C . GLY A 1 104 ? 1.207 3.998 -6.052 1.00 90.56 104 GLY A C 1
ATOM 812 O O . GLY A 1 104 ? 0.305 3.966 -6.878 1.00 90.56 104 GLY A O 1
ATOM 813 N N . TYR A 1 105 ? 1.282 4.889 -5.059 1.00 92.38 105 TYR A N 1
ATOM 814 C CA . TYR A 1 105 ? 0.340 5.993 -4.825 1.00 92.38 105 TYR A CA 1
ATOM 815 C C . TYR A 1 105 ? 1.003 7.385 -4.907 1.00 92.38 105 TYR A C 1
ATOM 817 O O . TYR A 1 105 ? 0.893 8.178 -3.966 1.00 92.38 105 TYR A O 1
ATOM 825 N N . PRO A 1 106 ? 1.774 7.712 -5.961 1.00 91.31 106 PRO A N 1
ATOM 826 C CA . PRO A 1 106 ? 2.442 9.015 -6.060 1.00 91.31 106 PRO A CA 1
ATOM 827 C C . PRO A 1 106 ? 1.470 10.204 -5.953 1.00 91.31 106 PRO A C 1
ATOM 829 O O . PRO A 1 106 ? 1.830 11.250 -5.417 1.00 91.31 106 PRO A O 1
ATOM 832 N N . GLU A 1 107 ? 0.222 10.036 -6.386 1.00 90.12 107 GLU A N 1
ATOM 833 C CA . GLU A 1 107 ? -0.843 11.036 -6.324 1.00 90.12 107 GLU A CA 1
ATOM 834 C C . GLU A 1 107 ? -1.228 11.451 -4.898 1.00 90.12 107 GLU A C 1
ATOM 836 O O . GLU A 1 107 ? -1.821 12.514 -4.710 1.00 90.12 107 GLU A O 1
ATOM 841 N N . TRP A 1 108 ? -0.877 10.664 -3.875 1.00 92.94 108 TRP A N 1
ATOM 842 C CA . TRP A 1 108 ? -1.129 11.044 -2.483 1.00 92.94 108 TRP A CA 1
ATOM 843 C C . TRP A 1 108 ? -0.344 12.278 -2.054 1.00 92.94 108 TRP A C 1
ATOM 845 O O . TRP A 1 108 ? -0.816 13.030 -1.202 1.00 92.94 108 TRP A O 1
ATOM 855 N N . LEU A 1 109 ? 0.827 12.499 -2.653 1.00 90.88 109 LEU A N 1
ATOM 856 C CA . LEU A 1 109 ? 1.715 13.609 -2.315 1.00 90.88 109 LEU A CA 1
ATOM 857 C C . LEU A 1 109 ? 1.234 14.954 -2.886 1.00 90.88 109 LEU A C 1
ATOM 859 O O . LEU A 1 109 ? 1.740 15.999 -2.484 1.00 90.88 109 LEU A O 1
ATOM 863 N N . GLY A 1 110 ? 0.241 14.939 -3.781 1.00 84.81 110 GLY A N 1
ATOM 864 C CA . GLY A 1 110 ? -0.130 16.103 -4.581 1.00 84.81 110 GLY A CA 1
ATOM 865 C C . GLY A 1 110 ? 0.851 16.344 -5.733 1.00 84.81 110 GLY A C 1
ATOM 866 O O . GLY A 1 110 ? 1.937 15.768 -5.788 1.00 84.81 110 GLY A O 1
ATOM 867 N N . GLY A 1 111 ? 0.442 17.167 -6.696 1.00 83.00 111 GLY A N 1
ATOM 868 C CA . GLY A 1 111 ? 1.215 17.431 -7.914 1.00 83.00 111 GLY A CA 1
ATOM 869 C C . GLY A 1 111 ? 0.324 17.637 -9.136 1.00 83.00 111 GLY A C 1
ATOM 870 O O . GLY A 1 111 ? -0.865 17.332 -9.098 1.00 83.00 111 GLY A O 1
ATOM 871 N N . ASN A 1 112 ? 0.884 18.186 -10.219 1.00 75.38 112 ASN A N 1
ATOM 872 C CA . ASN A 1 112 ? 0.161 18.471 -11.471 1.00 75.38 112 ASN A CA 1
ATOM 873 C C . ASN A 1 112 ? -1.164 19.238 -11.258 1.00 75.38 112 ASN A C 1
ATOM 875 O O . ASN A 1 112 ? -2.186 18.920 -11.863 1.00 75.38 112 ASN A O 1
ATOM 879 N N . GLY A 1 113 ? -1.159 20.223 -10.351 1.00 70.75 113 GLY A N 1
ATOM 880 C CA . GLY A 1 113 ? -2.336 21.037 -10.023 1.00 70.75 113 GLY A CA 1
ATOM 881 C C . GLY A 1 113 ? -3.367 20.367 -9.105 1.00 70.75 113 GLY A C 1
ATOM 882 O O . GLY A 1 113 ? -4.407 20.962 -8.845 1.00 70.75 113 GLY A O 1
ATOM 883 N N . GLN A 1 114 ? -3.101 19.160 -8.596 1.00 74.94 114 GLN A N 1
ATOM 884 C CA . GLN A 1 114 ? -3.981 18.467 -7.652 1.00 74.94 114 GLN A CA 1
ATOM 885 C C . GLN A 1 114 ? -3.512 18.648 -6.201 1.00 74.94 114 GLN A C 1
ATOM 887 O O . GLN A 1 114 ? -2.307 18.551 -5.930 1.00 74.94 114 GLN A O 1
ATOM 892 N N . PRO A 1 115 ? -4.443 18.867 -5.252 1.00 83.38 115 PRO A N 1
ATOM 893 C CA . PRO A 1 115 ? -4.111 18.915 -3.837 1.00 83.38 115 PRO A CA 1
ATOM 894 C C . PRO A 1 115 ? -3.659 17.540 -3.339 1.00 83.38 115 PRO A C 1
ATOM 896 O O . PRO A 1 115 ? -4.083 16.498 -3.844 1.00 83.38 115 PRO A O 1
ATOM 899 N N . ALA A 1 116 ? -2.819 17.540 -2.305 1.00 88.62 116 ALA A N 1
ATOM 900 C CA . ALA A 1 116 ? -2.404 16.308 -1.651 1.00 88.62 116 ALA A CA 1
ATOM 901 C C . ALA A 1 116 ? -3.599 15.566 -1.032 1.00 88.62 116 ALA A C 1
ATOM 903 O O . ALA A 1 116 ? -4.590 16.174 -0.609 1.00 88.62 116 ALA A O 1
ATOM 904 N N . ALA A 1 117 ? -3.507 14.238 -0.961 1.00 88.38 117 ALA A N 1
ATOM 905 C CA . ALA A 1 117 ? -4.614 13.419 -0.498 1.00 88.38 117 ALA A CA 1
ATOM 906 C C . ALA A 1 117 ? -4.969 13.694 0.975 1.00 88.38 117 ALA A C 1
ATOM 908 O O . ALA A 1 117 ? -4.133 13.960 1.850 1.00 88.38 117 ALA A O 1
ATOM 909 N N . THR A 1 118 ? -6.261 13.601 1.278 1.00 90.75 118 THR A N 1
ATOM 910 C CA . THR A 1 118 ? -6.742 13.624 2.659 1.00 90.75 118 THR A CA 1
ATOM 911 C C . THR A 1 118 ? -6.434 12.301 3.361 1.00 90.75 118 THR A C 1
ATOM 913 O O . THR A 1 118 ? -6.244 11.268 2.717 1.00 90.75 118 THR A O 1
ATOM 916 N N . LEU A 1 119 ? -6.416 12.308 4.698 1.00 90.44 119 LEU A N 1
ATOM 917 C CA . LEU A 1 119 ? -6.281 11.072 5.479 1.00 90.44 119 LEU A CA 1
ATOM 918 C C . LEU A 1 119 ? -7.388 10.068 5.147 1.00 90.44 119 LEU A C 1
ATOM 920 O O . LEU A 1 119 ? -7.095 8.893 4.947 1.00 90.44 119 LEU A O 1
ATOM 924 N N . GLY A 1 120 ? -8.635 10.536 5.034 1.00 88.62 120 GLY A N 1
ATOM 925 C CA . GLY A 1 120 ? -9.769 9.695 4.646 1.00 88.62 120 GLY A CA 1
ATOM 926 C C . GLY A 1 120 ? -9.541 9.000 3.302 1.00 88.62 120 GLY A C 1
ATOM 927 O O . GLY A 1 120 ? -9.721 7.787 3.206 1.00 88.62 120 GLY A O 1
ATOM 928 N N . ARG A 1 121 ? -9.049 9.734 2.293 1.00 90.31 121 ARG A N 1
ATOM 929 C CA . ARG A 1 121 ? -8.734 9.173 0.972 1.00 90.31 121 ARG A CA 1
ATOM 930 C C . ARG A 1 121 ? -7.629 8.116 1.038 1.00 90.31 121 ARG A C 1
ATOM 932 O O . ARG A 1 121 ? -7.844 7.010 0.553 1.00 90.31 121 ARG A O 1
ATOM 939 N N . MET A 1 122 ? -6.492 8.421 1.668 1.00 92.94 122 MET A N 1
ATOM 940 C CA . MET A 1 122 ? -5.356 7.485 1.755 1.00 92.94 122 MET A CA 1
ATOM 941 C C . MET A 1 122 ? -5.734 6.195 2.494 1.00 92.94 122 MET A C 1
ATOM 943 O O . MET A 1 122 ? -5.427 5.098 2.034 1.00 92.94 122 MET A O 1
ATOM 947 N N . ARG A 1 123 ? -6.469 6.312 3.608 1.00 92.12 123 ARG A N 1
ATOM 948 C CA . ARG A 1 123 ? -6.980 5.156 4.359 1.00 92.12 123 ARG A CA 1
ATOM 949 C C . ARG A 1 123 ? -7.928 4.316 3.503 1.00 92.12 123 ARG A C 1
ATOM 951 O O . ARG A 1 123 ? -7.801 3.095 3.487 1.00 92.12 123 ARG A O 1
ATOM 958 N N . ASN A 1 124 ? -8.858 4.962 2.796 1.00 89.12 124 ASN A N 1
ATOM 959 C CA . ASN A 1 124 ? -9.833 4.275 1.956 1.00 89.12 124 ASN A CA 1
ATOM 960 C C . ASN A 1 124 ? -9.154 3.516 0.815 1.00 89.12 124 ASN A C 1
ATOM 962 O O . ASN A 1 124 ? -9.361 2.317 0.674 1.00 89.12 124 ASN A O 1
ATOM 966 N N . GLU A 1 125 ? -8.292 4.184 0.049 1.00 92.00 125 GLU A N 1
ATOM 967 C CA . GLU A 1 125 ? -7.569 3.554 -1.057 1.00 92.00 125 GLU A CA 1
ATOM 968 C C . GLU A 1 125 ? -6.673 2.408 -0.566 1.00 92.00 125 GLU A C 1
ATOM 970 O O . GLU A 1 125 ? -6.698 1.327 -1.153 1.00 92.00 125 GLU A O 1
ATOM 975 N N . TRP A 1 126 ? -5.980 2.578 0.568 1.00 93.12 126 TRP A N 1
ATOM 976 C CA . TRP A 1 126 ? -5.202 1.506 1.193 1.00 93.12 126 TRP A CA 1
ATOM 977 C C . TRP A 1 126 ? -6.057 0.284 1.546 1.00 93.12 126 TRP A C 1
ATOM 979 O O . TRP A 1 126 ? -5.700 -0.849 1.213 1.00 93.12 126 TRP A O 1
ATOM 989 N N . CYS A 1 127 ? -7.190 0.498 2.217 1.00 90.25 127 CYS A N 1
ATOM 990 C CA . CYS A 1 127 ? -8.113 -0.563 2.609 1.00 90.25 127 CYS A CA 1
ATOM 991 C C . CYS A 1 127 ? -8.723 -1.266 1.387 1.00 90.25 127 CYS A C 1
ATOM 993 O O . CYS A 1 127 ? -8.702 -2.500 1.314 1.00 90.25 127 CYS A O 1
ATOM 995 N N . CYS A 1 128 ? -9.178 -0.505 0.388 1.00 89.69 128 CYS A N 1
ATOM 996 C CA . CYS A 1 128 ? -9.706 -1.039 -0.865 1.00 89.69 128 CYS A CA 1
ATOM 997 C C . CYS A 1 128 ? -8.663 -1.879 -1.609 1.00 89.69 128 CYS A C 1
ATOM 999 O O . CYS A 1 128 ? -8.969 -2.995 -2.042 1.00 89.69 128 CYS A O 1
ATOM 1001 N N . ASP A 1 129 ? -7.425 -1.389 -1.715 1.00 92.06 129 ASP A N 1
ATOM 1002 C CA . ASP A 1 129 ? -6.329 -2.119 -2.349 1.00 92.06 129 ASP A CA 1
ATOM 1003 C C . ASP A 1 129 ? -6.066 -3.446 -1.641 1.00 92.06 129 ASP A C 1
ATOM 1005 O O . ASP A 1 129 ? -5.889 -4.473 -2.291 1.00 92.06 129 ASP A O 1
ATOM 1009 N N . HIS A 1 130 ? -6.151 -3.475 -0.313 1.00 91.81 130 HIS A N 1
ATOM 1010 C CA . HIS A 1 130 ? -5.979 -4.695 0.470 1.00 91.81 130 HIS A CA 1
ATOM 1011 C C . HIS A 1 130 ? -7.203 -5.619 0.467 1.00 91.81 130 HIS A C 1
ATOM 1013 O O . HIS A 1 130 ? -7.108 -6.742 0.964 1.00 91.81 130 HIS A O 1
ATOM 1019 N N . GLY A 1 131 ? -8.323 -5.209 -0.135 1.00 88.69 131 GLY A N 1
ATOM 1020 C CA . GLY A 1 131 ? -9.570 -5.969 -0.132 1.00 88.69 131 GLY A CA 1
ATOM 1021 C C . GLY A 1 131 ? -10.193 -6.021 1.258 1.00 88.69 131 GLY A C 1
ATOM 1022 O O . GLY A 1 131 ? -10.566 -7.094 1.720 1.00 88.69 131 GLY A O 1
ATOM 1023 N N . VAL A 1 132 ? -10.231 -4.881 1.939 1.00 86.12 132 VAL A N 1
ATOM 1024 C CA . VAL A 1 132 ? -10.684 -4.789 3.318 1.00 86.12 132 VAL A CA 1
ATOM 1025 C C . VAL A 1 132 ? -11.713 -3.671 3.466 1.00 86.12 132 VAL A C 1
ATOM 1027 O O . VAL A 1 132 ? -11.391 -2.504 3.267 1.00 86.12 132 VAL A O 1
ATOM 1030 N N . ASP A 1 133 ? -12.920 -4.024 3.897 1.00 74.25 133 ASP A N 1
ATOM 1031 C CA . ASP A 1 133 ? -14.007 -3.074 4.160 1.00 74.25 133 ASP A CA 1
ATOM 1032 C C . ASP A 1 133 ? -13.959 -2.622 5.625 1.00 74.25 133 ASP A C 1
ATOM 1034 O O . ASP A 1 133 ? -14.775 -3.005 6.459 1.00 74.25 133 ASP A O 1
ATOM 1038 N N . ILE A 1 134 ? -12.910 -1.877 5.975 1.00 62.44 134 ILE A N 1
ATOM 1039 C CA . ILE A 1 134 ? -12.648 -1.478 7.364 1.00 62.44 134 ILE A CA 1
ATOM 1040 C C . ILE A 1 134 ? -13.340 -0.157 7.742 1.00 62.44 134 ILE A C 1
ATOM 1042 O O . ILE A 1 134 ? -13.694 0.028 8.904 1.00 62.44 134 ILE A O 1
ATOM 1046 N N . LEU A 1 135 ? -13.498 0.781 6.806 1.00 60.00 135 LEU A N 1
ATOM 1047 C CA . LEU A 1 135 ? -13.944 2.132 7.142 1.00 60.00 135 LEU A CA 1
ATOM 1048 C C . LEU A 1 135 ? -15.463 2.217 7.044 1.00 60.00 135 LEU A C 1
ATOM 1050 O O . LEU A 1 135 ? -16.030 2.104 5.956 1.00 60.00 135 LEU A O 1
ATOM 1054 N N . ARG A 1 136 ? -16.135 2.463 8.172 1.00 56.84 136 ARG A N 1
ATOM 1055 C CA . ARG A 1 136 ? -17.533 2.896 8.118 1.00 56.84 136 ARG A CA 1
ATOM 1056 C C . ARG A 1 136 ? -17.558 4.303 7.512 1.00 56.84 136 ARG A C 1
ATOM 1058 O O . ARG A 1 136 ? -16.597 5.054 7.684 1.00 56.84 136 ARG A O 1
ATOM 1065 N N . PRO A 1 137 ? -18.662 4.733 6.878 1.00 55.12 137 PRO A N 1
ATOM 1066 C CA . PRO A 1 137 ? -18.788 6.099 6.361 1.00 55.12 137 PRO A CA 1
ATOM 1067 C C . PRO A 1 137 ? -18.459 7.204 7.384 1.00 55.12 137 PRO A C 1
ATOM 1069 O O . PRO A 1 137 ? -18.013 8.2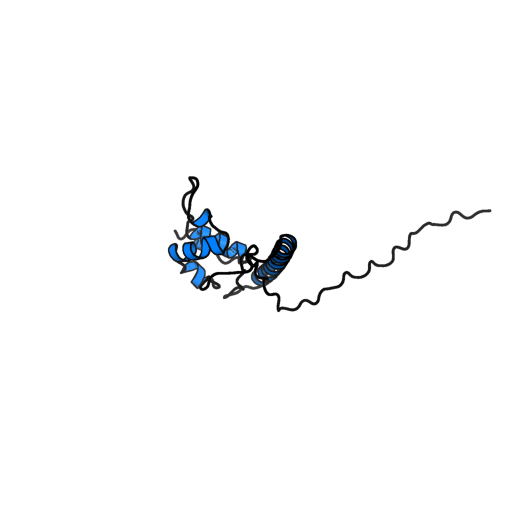79 6.994 1.00 55.12 137 PRO A O 1
ATOM 1072 N N . ALA A 1 138 ? -18.631 6.940 8.685 1.00 55.66 138 ALA A N 1
ATOM 1073 C CA . ALA A 1 138 ? -18.236 7.842 9.768 1.00 55.66 138 ALA A CA 1
ATOM 1074 C C . ALA A 1 138 ? -16.706 8.017 9.900 1.00 55.66 138 ALA A C 1
ATOM 1076 O O . ALA A 1 138 ? -16.239 9.129 10.125 1.00 55.66 138 ALA A O 1
ATOM 1077 N N . ASP A 1 139 ? -15.920 6.960 9.677 1.00 54.53 139 ASP A N 1
ATOM 1078 C CA . ASP A 1 139 ? -14.452 6.972 9.794 1.00 54.53 139 ASP A CA 1
ATOM 1079 C C . ASP A 1 139 ? -13.777 7.622 8.571 1.00 54.53 139 ASP A C 1
ATOM 1081 O O . ASP A 1 139 ? -12.646 8.104 8.643 1.00 54.53 139 ASP A O 1
ATOM 1085 N N . ILE A 1 140 ? -14.493 7.662 7.440 1.00 54.97 140 ILE A N 1
ATOM 1086 C CA . ILE A 1 140 ? -14.093 8.357 6.205 1.00 54.97 140 ILE A CA 1
ATOM 1087 C C . ILE A 1 140 ? -14.239 9.880 6.365 1.00 54.97 140 ILE A C 1
ATOM 1089 O O . ILE A 1 140 ? -13.473 10.638 5.770 1.00 54.97 140 ILE A O 1
ATOM 1093 N N . ARG A 1 141 ? -15.206 10.321 7.184 1.00 51.53 141 ARG A N 1
ATOM 1094 C CA . ARG A 1 141 ? -15.542 11.735 7.428 1.00 51.53 141 ARG A CA 1
ATOM 1095 C C . ARG A 1 141 ? -14.789 12.366 8.598 1.00 51.53 141 ARG A C 1
ATOM 1097 O O . ARG A 1 141 ? -14.904 13.570 8.776 1.00 51.53 141 ARG A O 1
ATOM 1104 N N . ALA A 1 142 ? -14.034 11.589 9.376 1.00 46.50 142 ALA A N 1
ATOM 1105 C CA . ALA A 1 142 ? -13.162 12.116 10.422 1.00 46.50 142 ALA A CA 1
ATOM 1106 C C . ALA A 1 142 ? -11.925 12.787 9.791 1.00 46.50 142 ALA A C 1
ATOM 1108 O O . ALA A 1 142 ? -10.846 12.188 9.683 1.00 46.50 142 ALA A O 1
ATOM 1109 N N . ILE A 1 143 ? -12.138 14.016 9.318 1.00 43.94 143 ILE A N 1
ATOM 1110 C CA . ILE A 1 143 ? -11.153 15.035 8.946 1.00 43.94 143 ILE A CA 1
ATOM 1111 C C . ILE A 1 143 ? -11.622 16.330 9.597 1.00 43.94 143 ILE A C 1
ATOM 1113 O O . ILE A 1 143 ? -12.792 16.696 9.351 1.00 43.94 143 ILE A O 1
#

Foldseek 3Di:
DDDPDDDDPCPDPDPDDPPDPPDPPQAQDFDDPPDDPVRQVVSLVSLVVVLVVQLVVQQVDPDQFGDDRFQSNGSHFDPPDDGGLVSLLVQDLVNLCVGCVRNPNPCQCPDPPGDHDDSLRSSVVRCVSSNHPRDDPVSSPPD

Sequence (143 aa):
MAAGGAFMQNIGPLPAAPQLPVTNREHYAEIRPTDNHAQIVRKIAKNRGVSRRKRAANRAKNHRRFALLKNPLTGTRPAGCPNTYNTVIAFTRAQWYNIAIPMGYPEWLGGNGQPAATLGRMRNEWCCDHGVDILRPADIRAI

=== Feature glossary ===
The record interleaves many kinds of information about one protein. Here is each kind framed as the question it answers.

Q: What does the local fold look like, residue by residue?
A: The Foldseek 3Di string encodes local tertiary geometry as a 20-letter alphabet — one character per residue — derived from the relative positions of nearby Cα atoms. Unlike the amino-acid sequence, 3Di is a direct function of the 3D structure, so two proteins with the same fold have similar 3Di strings even at low sequence identity.

Q: Which residues are in helices, strands, or loops?
A: The SS8 string is DSSP's per-residue secondary-structure call. α-helix (H) means an i→i+4 H-bond ladder; β-strand (E) means the residue participates in a β-sheet; 3₁₀ (G) and π (I) are tighter and wider helices; T/S are turns/bends; '-' is loop.

Q: How big and how compact is the whole molecule?
A: Radius of gyration (Rg) is the root-mean-square distance of Cα atoms from their centroid — a single number for overall size and compactness. A globular domain of N residues has Rg ≈ 2.2·N^0.38 Å; an extended or disordered chain has a much larger Rg. The Cα contact count is the number of residue pairs whose Cα atoms are within 8 Å and are more than four positions apart in sequence — a standard proxy for tertiary packing density. The bounding box is the smallest axis-aligned box enclosing all Cα atoms.

Q: Where is each backbone atom in 3D?
A: Structure coordinates are given as an mmCIF _atom_site loop: one row per atom with element, residue name, chain id, sequence number, and x/y/z position in Å. Only the four main-chain atoms per residue are included here; side chains are omitted to keep the record compact.

Q: What is the amino-acid chain?
A: Primary structure: the covalent order of the twenty standard amino acids along the backbone. Two proteins with the same sequence will (almost always) fold to the same structure; two with 30% identity often share a fold but not the details.

Q: What if only a Cα trace is available?
A: Three-state secondary structure (P-SEA) collapses the eight DSSP classes into helix (a), strand (b), and coil (c). P-SEA assigns these from Cα geometry alone — distances and angles — without requiring backbone oxygens, so it works on any Cα trace.

Q: What family and function is it annotated with?
A: Database cross-references. InterPro integrates a dozen domain/family signature databases into unified entries with residue-range hits. GO terms attach function/process/location labels with evidence codes. CATH codes position the fold in a four-level structural taxonomy. Organism is the NCBI-taxonomy species name.

Q: How confident is the AlphaFold model at each residue?
A: pLDDT is the predicted lDDT-Cα score: AlphaFold's confidence that the local environment of each residue (all inter-atomic distances within 15 Å) is correctly placed. It is a per-residue number between 0 and 100, with higher meaning more reliable.

Q: How mobile is each atom in the crystal?
A: B-factor (Debye–Waller factor) reflects atomic displacement in the crystal lattice. It is an experimental observable (units Å²), not a prediction; low values mean the atom is pinned down, high values mean it moves or is heterogeneous across the crystal.

Q: Which residues are buried vs exposed?
A: SASA measures how much of the protein is reachable by solvent. It is computed by rolling a water-sized probe over the atomic surface and summing the exposed area (Å²). Per-residue SASA distinguishes core (buried, low SASA) from surface (exposed, high SASA) residues; total SASA is a whole-molecule size measure.

Q: What do the diagnostic plots show?
A: Plot images: a contact map (which residues are close in 3D, as an N×N binary image), a Ramachandran scatter (backbone torsion angles, revealing secondary-structure composition at a glance), and — for AlphaFold structures — a PAE heatmap (pairwise prediction confidence).

Q: What known structures does this most resemble?
A: The Foldseek neighbor list gives the closest experimentally determined structures in the PDB, ranked by structural alignment. TM-score near 1 means near-identical fold; near 0.3 means only rough topology match. This is how one finds what a novel AlphaFold prediction most resembles in the solved-structure universe.

Q: Are the domains correctly placed relative to each other?
A: Predicted aligned error is AlphaFold's pairwise confidence. Unlike pLDDT (per-residue), PAE is per-residue-pair and captures whether two parts of the structure are correctly placed relative to each other. Units are ångströms of expected positional error.

Q: What do the rendered images show?
A: Structure images are PyMOL renders from six orthogonal camera directions. Cartoon representation draws helices as coils and strands as arrows; sticks shows the backbone as bonds; surface shows the solvent-excluded envelope. Rainbow coloring maps sequence position to hue (blue→red, N→C); chain coloring assigns a distinct color per polypeptide.

Q: What are the backbone torsion angles?
A: φ (phi) and ψ (psi) are the two rotatable backbone dihedrals per residue: φ is the C(i-1)–N–Cα–C torsion, ψ is the N–Cα–C–N(i+1) torsion, both in degrees on (−180°, 180°]. α-helical residues cluster near (−60°, −45°); β-strand residues near (−120°, +130°). A Ramachandran p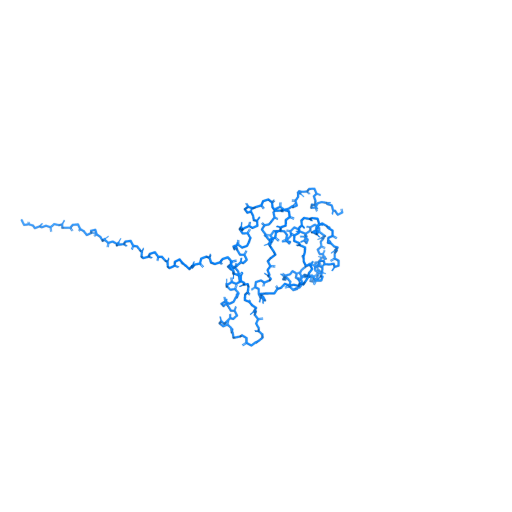lot is simply a scatter of (φ, ψ) for every residue.